Protein AF-A0A1B0D570-F1 (afdb_monomer)

Foldseek 3Di:
DPDPQPAADEDEDAPKDFQFQPPPDLDPVRLVVRIDPADLAADSRYGYGYCQLVVLDDPDPVCLLVSLVFQDAARRNHGRDPLQQSRGSNSSHLQRVLSSVLNVCVSVVHAADCDDSSHQCSSVNSCVRHVDPVCVVPVPGDRPPDPPDPPPPPVGDDPDDPPDDDDPDDDDDDD

Secondary structure (DSSP, 8-state):
----TT--EEEEETT-EE---TT----HHHHHHTEES--EEEETTEEEEESTTGGGS-SSGGGHHHHHT--PBP-TTTS---SSS--BHHHHHHHHHHHHHHHHHHHTTPPP-SSSTT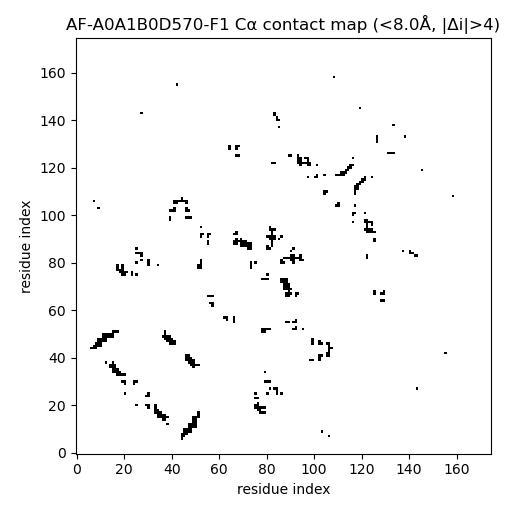STTGGGTHHHHH---HHHHHTTSPPP-----TTTTTTS-----TT------------

Sequence (175 aa):
MPDCQNRKFVAFIGCTRYHGSKDADYSYESIRAATVANAALASGGLALLGSGTLFSWPERLCDVRVYLEDETCVPLDELMDDSGYRRTFGGCFATSLGSLLHEMGHIFDLAHCDEGIMGSNCDRLDQMFTLKDFHTKYGSLPKRKVPTGREWGAKCTVVRRPGGNVVQRSIEHML

pLDDT: mean 78.84, std 22.68, range [22.3, 97.56]

InterPro domains:
  IPR021917 Uncharacterised protein family, zinc metallopeptidase-like [PF12044] (5-138)
  IPR053002 Zinc-dependent metalloproteinase M10B [PTHR21054] (5-137)

Structure (mmCIF, N/CA/C/O backbone):
data_AF-A0A1B0D570-F1
#
_entry.id   AF-A0A1B0D570-F1
#
loop_
_atom_site.group_PDB
_atom_site.id
_atom_site.type_symbol
_atom_site.label_atom_id
_atom_site.label_alt_id
_atom_site.label_comp_id
_atom_site.label_asym_id
_atom_site.label_entity_id
_atom_site.label_seq_id
_atom_site.pdbx_PDB_ins_code
_atom_site.Cartn_x
_atom_site.Cartn_y
_atom_site.Cartn_z
_atom_site.occupancy
_atom_site.B_iso_or_equiv
_atom_site.auth_seq_id
_atom_site.auth_comp_id
_atom_site.auth_asym_id
_atom_site.auth_atom_id
_atom_site.pdbx_PDB_model_num
ATOM 1 N N . MET A 1 1 ? 30.052 -17.883 -9.068 1.00 45.19 1 MET A N 1
ATOM 2 C CA . MET A 1 1 ? 28.739 -17.370 -8.618 1.00 45.19 1 MET A CA 1
ATOM 3 C C . MET A 1 1 ? 27.902 -17.140 -9.867 1.00 45.19 1 MET A C 1
ATOM 5 O O . MET A 1 1 ? 28.405 -16.440 -10.737 1.00 45.19 1 MET A O 1
ATOM 9 N N . PRO A 1 2 ? 26.717 -17.753 -10.028 1.00 47.19 2 PRO A N 1
ATOM 10 C CA . PRO A 1 2 ? 25.854 -17.451 -11.166 1.00 47.19 2 PRO A CA 1
ATOM 11 C C . PRO A 1 2 ? 25.466 -15.971 -11.125 1.00 47.19 2 PRO A C 1
ATOM 13 O O . PRO A 1 2 ? 25.222 -15.426 -10.045 1.00 47.19 2 PRO A O 1
ATOM 16 N N . ASP A 1 3 ? 25.451 -15.349 -12.299 1.00 52.78 3 ASP A N 1
ATOM 17 C CA . ASP A 1 3 ? 25.286 -13.916 -12.516 1.00 52.78 3 ASP A CA 1
ATOM 18 C C . ASP A 1 3 ? 24.094 -13.352 -11.717 1.00 52.78 3 ASP A C 1
ATOM 20 O O . ASP A 1 3 ? 22.929 -13.714 -11.901 1.00 52.78 3 ASP A O 1
ATOM 24 N N . CYS A 1 4 ? 24.391 -12.545 -10.703 1.00 56.59 4 CYS A N 1
ATOM 25 C CA . CYS A 1 4 ? 23.397 -11.863 -9.881 1.00 56.59 4 CYS A CA 1
ATOM 26 C C . CYS A 1 4 ? 22.894 -10.569 -10.533 1.00 56.59 4 CYS A C 1
ATOM 28 O O . CYS A 1 4 ? 21.943 -9.993 -10.015 1.00 56.59 4 CYS A O 1
ATOM 30 N N . GLN A 1 5 ? 23.461 -10.142 -11.670 1.00 65.81 5 GLN A N 1
ATOM 31 C CA . GLN A 1 5 ? 23.119 -8.862 -12.298 1.00 65.81 5 GLN A CA 1
ATOM 32 C C . GLN A 1 5 ? 21.706 -8.824 -12.892 1.00 65.81 5 GLN A C 1
ATOM 34 O O . GLN A 1 5 ? 21.143 -7.742 -13.027 1.00 65.81 5 GLN A O 1
ATOM 39 N N . ASN A 1 6 ? 21.102 -9.981 -13.188 1.00 78.81 6 ASN A N 1
ATOM 40 C CA . ASN A 1 6 ? 19.790 -10.051 -13.840 1.00 78.81 6 ASN A CA 1
ATOM 41 C C . ASN A 1 6 ? 18.647 -10.533 -12.931 1.00 78.81 6 ASN A C 1
ATOM 43 O O . ASN A 1 6 ? 17.582 -10.917 -13.413 1.00 78.81 6 ASN A O 1
ATOM 47 N N . ARG A 1 7 ? 18.861 -10.562 -11.610 1.00 89.44 7 ARG A N 1
ATOM 48 C CA . ARG A 1 7 ? 17.834 -10.967 -10.643 1.00 89.44 7 ARG A CA 1
ATOM 49 C C . ARG A 1 7 ? 17.244 -9.747 -9.954 1.00 89.44 7 ARG A C 1
ATOM 51 O O . ARG A 1 7 ? 17.965 -8.852 -9.525 1.00 89.44 7 ARG A O 1
ATOM 58 N N . LYS A 1 8 ? 15.920 -9.740 -9.856 1.00 93.25 8 LYS A N 1
ATOM 59 C CA . LYS A 1 8 ? 15.131 -8.717 -9.179 1.00 93.25 8 LYS A CA 1
ATOM 60 C C . LYS A 1 8 ? 14.420 -9.385 -8.008 1.00 93.25 8 LYS A C 1
ATOM 62 O O . LYS A 1 8 ? 13.940 -10.510 -8.149 1.00 93.25 8 LYS A O 1
ATOM 67 N N . PHE A 1 9 ? 14.396 -8.725 -6.861 1.00 95.50 9 PHE A N 1
ATOM 68 C CA . PHE A 1 9 ? 13.863 -9.274 -5.622 1.00 95.50 9 PHE A CA 1
ATOM 69 C C . PHE A 1 9 ? 12.784 -8.361 -5.064 1.00 95.50 9 PHE A C 1
ATOM 71 O O . PHE A 1 9 ? 12.931 -7.140 -5.043 1.00 95.50 9 PHE A O 1
ATOM 78 N N . VAL A 1 10 ? 11.726 -8.988 -4.568 1.00 96.81 10 VAL A N 1
ATOM 79 C CA . VAL A 1 10 ? 10.730 -8.364 -3.706 1.00 96.81 10 VAL A CA 1
ATOM 80 C C . VAL A 1 10 ? 10.926 -8.950 -2.318 1.00 96.81 10 VAL A C 1
ATOM 82 O O . VAL A 1 10 ? 11.001 -10.171 -2.172 1.00 96.81 10 VAL A O 1
ATOM 85 N N . ALA A 1 11 ? 11.032 -8.093 -1.310 1.00 96.62 11 ALA A N 1
ATOM 86 C CA . ALA A 1 11 ? 11.178 -8.509 0.075 1.00 96.62 11 ALA A CA 1
ATOM 87 C C . ALA A 1 11 ? 10.186 -7.771 0.975 1.00 96.62 11 ALA A C 1
ATOM 89 O O . ALA A 1 11 ? 9.943 -6.575 0.811 1.00 96.62 11 ALA A O 1
ATOM 90 N N . PHE A 1 12 ? 9.673 -8.494 1.967 1.00 96.19 12 PHE A N 1
ATOM 91 C CA . PHE A 1 12 ? 8.878 -7.940 3.054 1.00 96.19 12 PHE A CA 1
ATOM 92 C C . PHE A 1 12 ? 9.701 -7.979 4.337 1.00 96.19 12 PHE A C 1
ATOM 94 O O . PHE A 1 12 ? 10.325 -8.999 4.640 1.00 96.19 12 PHE A O 1
ATOM 101 N N . ILE A 1 13 ? 9.709 -6.883 5.094 1.00 95.06 13 ILE A N 1
ATOM 102 C CA . ILE A 1 13 ? 10.427 -6.803 6.366 1.00 95.06 13 ILE A CA 1
ATOM 103 C C . ILE A 1 13 ? 9.454 -6.778 7.545 1.00 95.06 13 ILE A C 1
ATOM 105 O O . ILE A 1 13 ? 8.587 -5.916 7.645 1.00 95.06 13 ILE A O 1
ATOM 109 N N . GLY A 1 14 ? 9.628 -7.729 8.463 1.00 95.31 14 GLY A N 1
ATOM 110 C CA . GLY A 1 14 ? 8.774 -7.907 9.643 1.00 95.31 14 GLY A CA 1
ATOM 111 C C . GLY A 1 14 ? 9.137 -7.030 10.844 1.00 95.31 14 GLY A C 1
ATOM 112 O O . GLY A 1 14 ? 8.794 -7.377 11.969 1.00 95.31 14 GLY A O 1
ATOM 113 N N . CYS A 1 15 ? 9.896 -5.946 10.653 1.00 95.31 15 CYS A N 1
ATOM 114 C CA . CYS A 1 15 ? 10.301 -5.060 11.750 1.00 95.31 15 CYS A CA 1
ATOM 115 C C . CYS A 1 15 ? 9.404 -3.826 11.907 1.00 95.31 15 CYS A C 1
ATOM 117 O O . CYS A 1 15 ? 9.657 -3.020 12.804 1.00 95.31 15 CYS A O 1
ATOM 119 N N . THR A 1 16 ? 8.368 -3.684 11.073 1.00 96.19 16 THR A N 1
ATOM 120 C CA . THR A 1 16 ? 7.397 -2.598 11.190 1.00 96.19 16 THR A CA 1
ATOM 121 C C . THR A 1 16 ? 6.671 -2.682 12.530 1.00 96.19 16 THR A C 1
ATOM 123 O O . THR A 1 16 ? 6.137 -3.728 12.891 1.00 96.19 16 THR A O 1
ATOM 126 N N . ARG A 1 17 ? 6.659 -1.576 13.276 1.00 96.50 17 ARG A N 1
ATOM 127 C CA . ARG A 1 17 ? 5.957 -1.455 14.557 1.00 96.50 17 ARG A CA 1
ATOM 128 C C . ARG A 1 17 ? 5.006 -0.277 14.501 1.00 96.50 17 ARG A C 1
ATOM 130 O O . ARG A 1 17 ? 5.425 0.829 14.173 1.00 96.50 17 ARG A O 1
ATOM 137 N N . TYR A 1 18 ? 3.756 -0.527 14.855 1.00 95.88 18 TYR A N 1
ATOM 138 C CA . TYR A 1 18 ? 2.742 0.497 15.040 1.00 95.88 18 TYR A CA 1
ATOM 139 C C . TYR A 1 18 ? 2.398 0.592 16.525 1.00 95.88 18 TYR A C 1
ATOM 141 O O . TYR A 1 18 ? 2.255 -0.430 17.193 1.00 95.88 18 TYR A O 1
ATOM 149 N N . HIS A 1 19 ? 2.331 1.811 17.051 1.00 94.75 19 HIS A N 1
ATOM 150 C CA . HIS A 1 19 ? 2.122 2.069 18.478 1.00 94.75 19 HIS A CA 1
ATOM 151 C C . HIS A 1 19 ? 0.688 2.489 18.834 1.00 94.75 19 HIS A C 1
ATOM 153 O O . HIS A 1 19 ? 0.424 2.763 20.005 1.00 94.75 19 HIS A O 1
ATOM 159 N N . GLY A 1 20 ? -0.215 2.525 17.850 1.00 91.75 20 GLY A N 1
ATOM 160 C CA . GLY A 1 20 ? -1.596 2.967 18.027 1.00 91.75 20 GLY A CA 1
ATOM 161 C C . GLY A 1 20 ? -1.751 4.492 18.015 1.00 91.75 20 GLY A C 1
ATOM 162 O O . GLY A 1 20 ? -0.888 5.232 18.495 1.00 91.75 20 GLY A O 1
ATOM 163 N N . SER A 1 21 ? -2.873 4.970 17.478 1.00 83.81 21 SER A N 1
ATOM 164 C CA . SER A 1 21 ? -3.314 6.365 17.567 1.00 83.81 21 SER A CA 1
ATOM 165 C C . SER A 1 21 ? -4.278 6.530 18.744 1.00 83.81 21 SER A C 1
ATOM 167 O O . SER A 1 21 ? -5.344 5.917 18.777 1.00 83.81 21 SER A O 1
ATOM 169 N N . LYS A 1 22 ? -3.907 7.355 19.731 1.00 71.88 22 LYS A N 1
ATOM 170 C CA . LYS A 1 22 ? -4.684 7.532 20.975 1.00 71.88 22 LYS A CA 1
ATOM 171 C C . LYS A 1 22 ? -5.913 8.428 20.819 1.00 71.88 22 LYS A C 1
ATOM 173 O O . LYS A 1 22 ? -6.880 8.250 21.550 1.00 71.88 22 LYS A O 1
ATOM 178 N N . ASP A 1 23 ? -5.890 9.347 19.857 1.00 75.50 23 ASP A N 1
ATOM 179 C CA . ASP A 1 23 ? -6.901 10.405 19.727 1.00 75.50 23 ASP A CA 1
ATOM 180 C C . ASP A 1 23 ? -7.897 10.141 18.587 1.00 75.50 23 ASP A C 1
ATOM 182 O O . ASP A 1 23 ? -8.594 11.049 18.138 1.00 75.50 23 ASP A O 1
ATOM 186 N N . ALA A 1 24 ? -7.934 8.905 18.071 1.00 74.88 24 ALA A N 1
ATOM 187 C CA . ALA A 1 24 ? -8.644 8.537 16.841 1.00 74.88 24 ALA A CA 1
ATOM 188 C C . ALA A 1 24 ? -8.266 9.405 15.618 1.00 74.88 24 ALA A C 1
ATOM 190 O O . ALA A 1 24 ? -8.965 9.390 14.601 1.00 74.88 24 ALA A O 1
ATOM 191 N N . ASP A 1 25 ? -7.148 10.133 15.696 1.00 85.50 25 ASP A N 1
ATOM 192 C CA . ASP A 1 25 ? -6.587 10.882 14.583 1.00 85.50 25 ASP A CA 1
ATOM 193 C C . ASP A 1 25 ? -5.966 9.893 13.591 1.00 85.50 25 ASP A C 1
ATOM 195 O O . ASP A 1 25 ? -4.950 9.252 13.883 1.00 85.50 25 ASP A O 1
ATOM 199 N N . TYR A 1 26 ? -6.611 9.767 12.432 1.00 86.94 26 TYR A N 1
ATOM 200 C CA . TYR A 1 26 ? -6.200 8.929 11.304 1.00 86.94 26 TYR A CA 1
ATOM 201 C C . TYR A 1 26 ? -5.560 9.744 10.176 1.00 86.94 26 TYR A C 1
ATOM 203 O O . TYR A 1 26 ? -5.475 9.285 9.036 1.00 86.94 26 TYR A O 1
ATOM 211 N N . SER A 1 27 ? -5.117 10.969 10.476 1.00 88.62 27 SER A N 1
ATOM 212 C CA . SER A 1 27 ? -4.283 11.732 9.558 1.00 88.62 27 SER A CA 1
ATOM 213 C C . SER A 1 27 ? -3.016 10.961 9.205 1.00 88.62 27 SER A C 1
ATOM 215 O O . SER A 1 27 ? -2.459 10.212 10.013 1.00 88.62 27 SER A O 1
ATOM 217 N N . TYR A 1 28 ? -2.532 11.170 7.984 1.00 86.50 28 TYR A N 1
ATOM 218 C CA . TYR A 1 28 ? -1.290 10.555 7.528 1.00 86.50 28 TYR A CA 1
ATOM 219 C C . TYR A 1 28 ? -0.123 10.873 8.474 1.00 86.50 28 TYR A C 1
ATOM 221 O O . TYR A 1 28 ? 0.698 10.009 8.774 1.00 86.50 28 TYR A O 1
ATOM 229 N N . GLU A 1 29 ? -0.061 12.108 8.966 1.00 88.88 29 GLU A N 1
ATOM 230 C CA . GLU A 1 29 ? 0.950 12.580 9.902 1.00 88.88 29 GLU A CA 1
ATOM 231 C C . GLU A 1 29 ? 0.888 11.825 11.236 1.00 88.88 29 GLU A C 1
ATOM 233 O O . GLU A 1 29 ? 1.933 11.386 11.721 1.00 88.88 29 GLU A O 1
ATOM 238 N N . SER A 1 30 ? -0.313 11.618 11.786 1.00 90.81 30 SER A N 1
ATOM 239 C CA . SER A 1 30 ? -0.531 10.845 13.014 1.00 90.81 30 SER A CA 1
ATOM 240 C C . SER A 1 30 ? -0.111 9.385 12.846 1.00 90.81 30 SER A C 1
ATOM 242 O O . SER A 1 30 ? 0.723 8.882 13.606 1.00 90.81 30 SER A O 1
ATOM 244 N N . ILE A 1 31 ? -0.597 8.715 11.793 1.00 92.69 31 ILE A N 1
ATOM 245 C CA . ILE A 1 31 ? -0.243 7.315 11.528 1.00 92.69 31 ILE A CA 1
ATOM 246 C C . ILE A 1 31 ? 1.266 7.170 11.323 1.00 92.69 31 ILE A C 1
ATOM 248 O O . ILE A 1 31 ? 1.886 6.271 11.895 1.00 92.69 31 ILE A O 1
ATOM 252 N N . ARG A 1 32 ? 1.886 8.080 10.564 1.00 91.25 32 ARG A N 1
ATOM 253 C CA . ARG A 1 32 ? 3.335 8.084 10.340 1.00 91.25 32 ARG A CA 1
ATOM 254 C C . ARG A 1 32 ? 4.113 8.292 11.638 1.00 91.25 32 ARG A C 1
ATOM 256 O O . ARG A 1 32 ? 5.121 7.622 11.829 1.00 91.25 32 ARG A O 1
ATO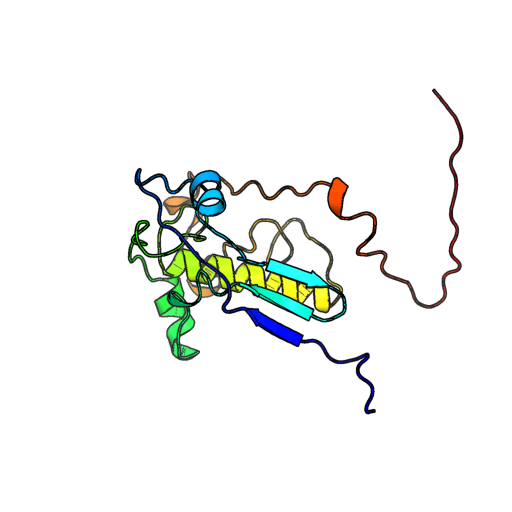M 263 N N . ALA A 1 33 ? 3.672 9.191 12.518 1.00 91.81 33 ALA A N 1
ATOM 264 C CA . ALA A 1 33 ? 4.327 9.440 13.803 1.00 91.81 33 ALA A CA 1
ATOM 265 C C . ALA A 1 33 ? 4.239 8.232 14.754 1.00 91.81 33 ALA A C 1
ATOM 267 O O . ALA A 1 33 ? 5.177 7.973 15.507 1.00 91.81 33 ALA A O 1
ATOM 268 N N . ALA A 1 34 ? 3.147 7.468 14.685 1.00 93.62 34 ALA A N 1
ATOM 269 C CA . ALA A 1 34 ? 2.945 6.247 15.465 1.00 93.62 34 ALA A CA 1
ATOM 270 C C . ALA A 1 34 ? 3.591 4.991 14.843 1.00 93.62 34 ALA A C 1
ATOM 272 O O . ALA A 1 34 ? 3.528 3.913 15.440 1.00 93.62 34 ALA A O 1
ATOM 273 N N . THR A 1 35 ? 4.218 5.106 13.666 1.00 95.19 35 THR A N 1
ATOM 274 C CA . THR A 1 35 ? 4.784 3.978 12.914 1.00 95.19 35 THR A CA 1
ATOM 275 C C . THR A 1 35 ? 6.306 4.050 12.836 1.00 95.19 35 THR A C 1
ATOM 277 O O . THR A 1 35 ? 6.887 5.050 12.421 1.00 95.19 35 THR A O 1
ATOM 280 N N . VAL A 1 36 ? 6.970 2.937 13.139 1.00 95.38 36 VAL A N 1
ATOM 281 C CA . VAL A 1 36 ? 8.423 2.773 13.032 1.00 95.38 36 VAL A CA 1
ATOM 282 C C . VAL A 1 36 ? 8.747 1.657 12.043 1.00 95.38 36 VAL A C 1
ATOM 284 O O . VAL A 1 36 ? 8.093 0.616 12.027 1.00 95.38 36 VAL A O 1
ATOM 287 N N . ALA A 1 37 ? 9.789 1.862 11.231 1.00 93.06 37 ALA A N 1
ATOM 288 C CA . ALA A 1 37 ? 10.329 0.864 10.303 1.00 93.06 37 ALA A CA 1
ATOM 289 C C . ALA A 1 37 ? 9.307 0.296 9.289 1.00 93.06 37 ALA A C 1
ATOM 291 O O . ALA A 1 37 ? 9.353 -0.884 8.936 1.00 93.06 37 ALA A O 1
ATOM 292 N N . ASN A 1 38 ? 8.391 1.137 8.795 1.00 93.81 38 ASN A N 1
ATOM 293 C CA . ASN A 1 38 ? 7.551 0.824 7.636 1.00 93.81 38 ASN A CA 1
ATOM 294 C C . ASN A 1 38 ? 8.224 1.346 6.358 1.00 93.81 38 ASN A C 1
ATOM 296 O O . ASN A 1 38 ? 8.169 2.541 6.066 1.00 93.81 38 ASN A O 1
ATOM 300 N N . ALA A 1 39 ? 8.928 0.467 5.646 1.00 92.38 39 ALA A N 1
ATOM 301 C CA . ALA A 1 39 ? 9.635 0.820 4.418 1.00 92.38 39 ALA A CA 1
ATOM 302 C C . ALA A 1 39 ? 8.726 0.682 3.185 1.00 92.38 39 ALA A C 1
ATOM 304 O O . ALA A 1 39 ? 7.900 -0.220 3.118 1.00 92.38 39 ALA A O 1
ATOM 305 N N . ALA A 1 40 ? 8.924 1.545 2.195 1.00 92.50 40 ALA A N 1
ATOM 306 C CA . ALA A 1 40 ? 8.446 1.376 0.826 1.00 92.50 40 ALA A CA 1
ATOM 307 C C . ALA A 1 40 ? 9.504 2.021 -0.071 1.00 92.50 40 ALA A C 1
ATOM 309 O O . ALA A 1 40 ? 9.582 3.246 -0.145 1.00 92.50 40 ALA A O 1
ATOM 310 N N . LEU A 1 41 ? 10.444 1.208 -0.559 1.00 93.56 41 LEU A N 1
ATOM 311 C CA . LEU A 1 41 ? 11.664 1.679 -1.217 1.00 93.56 41 LEU A CA 1
ATOM 312 C C . LEU A 1 41 ? 12.115 0.679 -2.286 1.00 93.56 41 LEU A C 1
ATOM 314 O O . LEU A 1 41 ? 12.091 -0.532 -2.048 1.00 93.56 41 LEU A O 1
ATOM 318 N N . ALA A 1 42 ? 12.664 1.180 -3.388 1.00 92.19 42 ALA A N 1
ATOM 319 C CA . ALA A 1 42 ? 13.332 0.382 -4.405 1.00 92.19 42 ALA A CA 1
ATOM 320 C C . ALA A 1 42 ? 14.712 0.930 -4.765 1.00 92.19 42 ALA A C 1
ATOM 322 O O . ALA A 1 42 ? 14.907 2.132 -4.938 1.00 92.19 42 ALA A O 1
ATOM 323 N N . SER A 1 43 ? 15.687 0.033 -4.924 1.00 88.94 43 SER A N 1
ATOM 324 C CA . SER A 1 43 ? 16.989 0.346 -5.525 1.00 88.94 43 SER A CA 1
ATOM 325 C C . SER A 1 43 ? 17.759 -0.929 -5.860 1.00 88.94 43 SER A C 1
ATOM 327 O O . SER A 1 43 ? 17.528 -1.976 -5.262 1.00 88.94 43 SER A O 1
ATOM 329 N N . GLY A 1 44 ? 18.699 -0.861 -6.808 1.00 87.56 44 GLY A N 1
ATOM 330 C CA . GLY A 1 44 ? 19.679 -1.931 -7.043 1.00 87.56 44 GLY A CA 1
ATOM 331 C C . GLY A 1 44 ? 19.088 -3.316 -7.346 1.00 87.56 44 GLY A C 1
ATOM 332 O O . GLY A 1 44 ? 19.759 -4.319 -7.124 1.00 87.56 44 GLY A O 1
ATOM 333 N N . GLY A 1 45 ? 17.840 -3.384 -7.825 1.00 90.75 45 GLY A N 1
ATOM 334 C CA . GLY A 1 45 ? 17.126 -4.640 -8.073 1.00 90.75 45 GLY A CA 1
ATOM 335 C C . GLY A 1 45 ? 16.337 -5.199 -6.883 1.00 90.75 45 GLY A C 1
ATOM 336 O O . GLY A 1 45 ? 15.798 -6.294 -7.005 1.00 90.75 45 GLY A O 1
ATOM 337 N N . LEU A 1 46 ? 16.241 -4.479 -5.764 1.00 93.88 46 LEU A N 1
ATOM 338 C CA . LEU A 1 46 ? 15.434 -4.837 -4.598 1.00 93.88 46 LEU A CA 1
ATOM 339 C C . LEU A 1 46 ? 14.284 -3.841 -4.419 1.00 93.88 46 LEU A C 1
ATOM 341 O O . LEU A 1 46 ? 14.538 -2.648 -4.285 1.00 93.88 46 LEU A O 1
ATOM 345 N N . ALA A 1 47 ? 13.051 -4.345 -4.375 1.00 96.12 47 ALA A N 1
ATOM 346 C CA . ALA A 1 47 ? 11.888 -3.640 -3.845 1.00 96.12 47 ALA A CA 1
ATOM 347 C C . ALA A 1 47 ? 11.612 -4.156 -2.426 1.00 96.12 47 ALA A C 1
ATOM 349 O O . ALA A 1 47 ? 11.497 -5.366 -2.210 1.00 96.12 47 ALA A O 1
ATOM 350 N N . LEU A 1 48 ? 11.546 -3.245 -1.458 1.00 95.44 48 LEU A N 1
ATOM 351 C CA . LEU A 1 48 ? 11.405 -3.550 -0.039 1.00 95.44 48 LEU A CA 1
ATOM 352 C C . LEU A 1 48 ? 10.147 -2.887 0.522 1.00 95.44 48 LEU A C 1
ATOM 354 O O . LEU A 1 48 ? 10.014 -1.663 0.464 1.00 95.44 48 LEU A O 1
ATOM 358 N N . LEU A 1 49 ? 9.272 -3.698 1.120 1.00 96.31 49 LEU A N 1
ATOM 359 C CA . LEU A 1 49 ? 8.043 -3.241 1.764 1.00 96.31 49 LEU A CA 1
ATOM 360 C C . LEU A 1 49 ? 8.003 -3.633 3.249 1.00 96.31 49 LEU A C 1
ATOM 362 O O . LEU A 1 49 ? 8.432 -4.722 3.637 1.00 96.31 49 LEU A O 1
ATOM 366 N N . GLY A 1 50 ? 7.485 -2.744 4.091 1.00 95.94 50 GLY A N 1
ATOM 367 C CA . GLY A 1 50 ? 7.164 -3.013 5.488 1.00 95.94 50 GLY A CA 1
ATOM 368 C C . GLY A 1 50 ? 5.948 -3.923 5.636 1.00 95.94 50 GLY A C 1
ATOM 369 O O . GLY A 1 50 ? 5.108 -4.032 4.744 1.00 95.94 50 GLY A O 1
ATOM 370 N N . SER A 1 51 ? 5.844 -4.582 6.787 1.00 95.50 51 SER A N 1
ATOM 371 C CA . SER A 1 51 ? 4.758 -5.519 7.084 1.00 95.50 51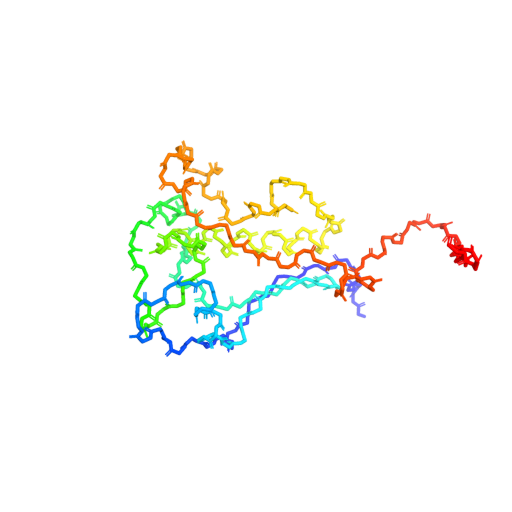 SER A CA 1
ATOM 372 C C . SER A 1 51 ? 3.495 -4.858 7.645 1.00 95.50 51 SER A C 1
ATOM 374 O O . SER A 1 51 ? 2.543 -5.562 7.972 1.00 95.50 51 SER A O 1
ATOM 376 N N . GLY A 1 52 ? 3.480 -3.528 7.798 1.00 95.00 52 GLY A N 1
ATOM 377 C CA . GLY A 1 52 ? 2.489 -2.819 8.614 1.00 95.00 52 GLY A CA 1
ATOM 378 C C . GLY A 1 52 ? 1.031 -2.993 8.179 1.00 95.00 52 GLY A C 1
ATOM 379 O O . GLY A 1 52 ? 0.153 -2.941 9.030 1.00 95.00 52 GLY A O 1
ATOM 380 N N . THR A 1 53 ? 0.768 -3.249 6.895 1.00 96.31 53 THR A N 1
ATOM 381 C CA . THR A 1 53 ? -0.585 -3.497 6.363 1.00 96.31 53 THR A CA 1
ATOM 382 C C . THR A 1 53 ? -0.798 -4.921 5.850 1.00 96.31 53 THR A C 1
ATOM 384 O O . THR A 1 53 ? -1.843 -5.197 5.262 1.00 96.31 53 THR A O 1
ATOM 387 N N . LEU A 1 54 ? 0.138 -5.857 6.067 1.00 96.44 54 LEU A N 1
ATOM 388 C CA . LEU A 1 54 ? -0.005 -7.234 5.563 1.00 96.44 54 LEU A CA 1
ATOM 389 C C . LEU A 1 54 ? -1.215 -7.972 6.152 1.00 96.44 54 LEU A C 1
ATOM 391 O O . LEU A 1 54 ? -1.710 -8.901 5.528 1.00 96.44 54 LEU A O 1
ATOM 395 N N . PHE A 1 55 ? -1.740 -7.526 7.298 1.00 96.62 55 PHE A N 1
ATOM 396 C CA . PHE A 1 55 ? -2.993 -8.040 7.866 1.00 96.62 55 PHE A CA 1
ATOM 397 C C . PHE A 1 55 ? -4.194 -7.891 6.914 1.00 96.62 55 PHE A C 1
ATOM 399 O O . PHE A 1 55 ? -5.169 -8.623 7.040 1.00 96.62 55 PHE A O 1
ATOM 406 N N . SER A 1 56 ? -4.133 -6.938 5.978 1.00 97.44 56 SER A N 1
ATOM 407 C CA . SER A 1 56 ? -5.186 -6.679 4.990 1.00 97.44 56 SER A CA 1
ATOM 408 C C . SER A 1 56 ? -5.012 -7.476 3.695 1.00 97.44 56 SER A C 1
ATOM 410 O O . SER A 1 56 ? -5.807 -7.321 2.776 1.00 97.44 56 SER A O 1
ATOM 412 N N . TRP A 1 57 ? -3.968 -8.302 3.578 1.00 97.56 57 TRP A N 1
ATOM 413 C CA . TRP A 1 57 ? -3.684 -9.033 2.345 1.00 97.56 57 TRP A CA 1
ATOM 414 C C . TRP A 1 57 ? -4.438 -10.367 2.304 1.00 97.56 57 TRP A C 1
ATOM 416 O O . TRP A 1 57 ? -4.523 -11.057 3.321 1.00 97.56 57 TRP A O 1
ATOM 426 N N . PRO A 1 58 ? -4.950 -10.773 1.130 1.00 97.00 58 PRO A N 1
ATOM 427 C CA . PRO A 1 58 ? -5.589 -12.068 0.973 1.00 97.00 58 PRO A CA 1
ATOM 428 C C . PRO A 1 58 ? -4.554 -13.196 1.042 1.00 97.00 58 PRO A C 1
ATOM 430 O O . PRO A 1 58 ? -3.476 -13.109 0.454 1.00 97.00 58 PRO A O 1
ATOM 433 N N . GLU A 1 59 ? -4.918 -14.311 1.675 1.00 96.31 59 GLU A N 1
ATOM 434 C CA . GLU A 1 59 ? -4.092 -15.528 1.670 1.00 96.31 59 GLU A CA 1
ATOM 435 C C . GLU A 1 59 ? -4.112 -16.241 0.308 1.00 96.31 59 GLU A C 1
ATOM 437 O O . GLU A 1 59 ? -3.221 -17.031 -0.013 1.00 96.31 59 GLU A O 1
ATOM 442 N N . ARG A 1 60 ? -5.143 -15.981 -0.510 1.00 96.44 60 ARG A N 1
ATOM 443 C CA . ARG A 1 60 ? -5.374 -16.654 -1.792 1.00 96.44 60 ARG A CA 1
ATOM 444 C C . ARG A 1 60 ? -5.658 -15.650 -2.897 1.00 96.44 60 ARG A C 1
ATOM 446 O O . ARG A 1 60 ? -6.423 -14.706 -2.735 1.00 96.44 60 ARG A O 1
ATOM 453 N N . LEU A 1 61 ? -5.124 -15.927 -4.084 1.00 92.94 61 LEU A N 1
ATOM 454 C CA . LEU A 1 61 ? -5.299 -15.065 -5.255 1.00 92.94 61 LEU A CA 1
ATOM 455 C C . LEU A 1 61 ? -6.774 -14.882 -5.662 1.00 92.94 61 LEU A C 1
ATOM 457 O O . LEU A 1 61 ? -7.153 -13.813 -6.129 1.00 92.94 61 LEU A O 1
ATOM 461 N N . CYS A 1 62 ? -7.615 -15.905 -5.475 1.00 94.88 62 CYS A N 1
ATOM 462 C CA . CYS A 1 62 ? -9.044 -15.823 -5.791 1.00 94.88 62 CYS A CA 1
ATOM 463 C C . CYS A 1 62 ? -9.807 -14.810 -4.925 1.00 94.88 62 CYS A C 1
ATOM 465 O O . CYS A 1 62 ? -10.881 -14.369 -5.328 1.00 94.88 62 CYS A O 1
ATOM 467 N N . ASP A 1 63 ? -9.235 -14.402 -3.790 1.00 95.50 63 ASP A N 1
ATOM 468 C CA . ASP A 1 63 ? -9.897 -13.541 -2.813 1.00 95.50 63 ASP A CA 1
ATOM 469 C C . ASP A 1 63 ? -9.510 -12.063 -2.988 1.00 95.50 63 ASP A C 1
ATOM 471 O O . ASP A 1 63 ? -10.095 -11.196 -2.342 1.00 95.50 63 ASP A O 1
ATOM 475 N N . VAL A 1 64 ? -8.590 -11.744 -3.915 1.00 93.50 64 VAL A N 1
ATOM 476 C CA . VAL A 1 64 ? -8.103 -10.374 -4.178 1.00 93.50 64 VAL A CA 1
ATOM 477 C C . VAL A 1 64 ? -9.243 -9.379 -4.339 1.00 93.50 64 VAL A C 1
ATOM 479 O O . VAL A 1 64 ? -9.222 -8.318 -3.723 1.00 93.50 64 VAL A O 1
ATOM 482 N N . ARG A 1 65 ? -10.262 -9.719 -5.136 1.00 92.19 65 ARG A N 1
ATOM 483 C CA . ARG A 1 65 ? -11.397 -8.819 -5.346 1.00 92.19 65 ARG A CA 1
ATOM 484 C C . ARG A 1 65 ? -12.174 -8.571 -4.054 1.00 92.19 65 ARG A C 1
ATOM 486 O O . ARG A 1 65 ? -12.492 -7.427 -3.766 1.00 92.19 65 ARG A O 1
ATOM 493 N N . VAL A 1 66 ? -12.473 -9.622 -3.292 1.00 93.44 66 VAL A N 1
ATOM 494 C CA . VAL A 1 66 ? -13.246 -9.507 -2.045 1.00 93.44 66 VAL A CA 1
ATOM 495 C C . VAL A 1 66 ? -12.489 -8.658 -1.026 1.00 93.44 66 VAL A C 1
ATOM 497 O O . VAL A 1 66 ? -13.084 -7.776 -0.422 1.00 93.44 66 VAL A O 1
ATOM 500 N N . TYR A 1 67 ? -11.175 -8.853 -0.907 1.00 96.06 67 TYR A N 1
ATOM 501 C CA . TYR A 1 67 ? -10.334 -8.078 0.003 1.00 96.06 67 TYR A CA 1
ATOM 502 C C . TYR A 1 67 ? -10.195 -6.614 -0.424 1.00 96.06 67 TYR A C 1
ATOM 504 O O . TYR A 1 67 ? -10.239 -5.735 0.425 1.00 96.06 67 TYR A O 1
ATOM 512 N N . LEU A 1 68 ? -10.092 -6.313 -1.726 1.00 94.06 68 LEU A N 1
ATOM 513 C CA . LEU A 1 68 ? -10.117 -4.922 -2.210 1.00 94.06 68 LEU A CA 1
ATOM 514 C C . LEU A 1 68 ? -11.457 -4.228 -1.929 1.00 94.06 68 LEU A C 1
ATOM 516 O O . LEU A 1 68 ? -11.507 -3.007 -1.811 1.00 94.06 68 LEU A O 1
ATOM 520 N N . GLU A 1 69 ? -12.541 -4.996 -1.830 1.00 92.31 69 GLU A N 1
ATOM 521 C CA . GLU A 1 69 ? -13.880 -4.498 -1.521 1.00 92.31 69 GLU A CA 1
ATOM 522 C C . GLU A 1 69 ? -14.206 -4.506 -0.016 1.00 92.31 69 GLU A C 1
ATOM 524 O O . GLU A 1 69 ? -15.323 -4.139 0.348 1.00 92.31 69 GLU A O 1
ATOM 529 N N . ASP A 1 70 ? -13.264 -4.889 0.852 1.00 94.69 70 ASP A N 1
ATOM 530 C CA . ASP A 1 70 ? -13.485 -4.974 2.295 1.00 94.69 70 ASP A CA 1
ATOM 531 C C . ASP A 1 70 ? -13.579 -3.577 2.933 1.00 94.69 70 ASP A C 1
ATOM 533 O O . ASP A 1 70 ? -12.593 -2.843 3.056 1.00 94.69 70 ASP A O 1
ATOM 537 N N . GLU A 1 71 ? -14.793 -3.213 3.352 1.00 94.44 71 GLU A N 1
ATOM 538 C CA . GLU A 1 71 ? -15.103 -1.937 4.002 1.00 94.44 71 GLU A CA 1
ATOM 539 C C . GLU A 1 71 ? -14.959 -1.977 5.533 1.00 94.44 71 GLU A C 1
ATOM 541 O O . GLU A 1 71 ? -15.348 -1.024 6.209 1.00 94.44 71 GLU A O 1
ATOM 546 N N . THR A 1 72 ? -14.394 -3.049 6.097 1.00 96.69 72 THR A N 1
ATOM 547 C CA . THR A 1 72 ? -14.124 -3.152 7.536 1.00 96.69 72 THR A CA 1
ATOM 548 C C . THR A 1 72 ? -13.205 -2.020 7.984 1.00 96.69 72 THR A C 1
ATOM 550 O O . THR A 1 72 ? -12.115 -1.827 7.436 1.00 96.69 72 THR A O 1
ATOM 553 N N . CYS A 1 73 ? -13.653 -1.261 8.986 1.00 95.69 73 CYS A N 1
ATOM 554 C CA . CYS A 1 73 ? -12.901 -0.140 9.533 1.00 95.69 73 CYS A CA 1
ATOM 555 C C . CYS A 1 73 ? -11.623 -0.609 10.233 1.00 95.69 73 CYS A C 1
ATOM 557 O O . CYS A 1 73 ? -11.662 -1.533 11.043 1.00 95.69 73 CYS A O 1
ATOM 559 N N . VAL A 1 74 ? -10.512 0.093 9.997 1.00 95.81 74 VAL A N 1
ATOM 560 C CA . VAL A 1 74 ? -9.254 -0.178 10.706 1.00 95.81 74 VAL A CA 1
ATOM 561 C C . VAL A 1 74 ? -9.355 0.282 12.176 1.00 95.81 74 VAL A C 1
ATOM 563 O O . VAL A 1 74 ? -9.658 1.463 12.418 1.00 95.81 74 VAL A O 1
ATOM 566 N N . PRO A 1 75 ? -9.119 -0.612 13.163 1.00 94.00 75 PRO A N 1
ATOM 567 C CA . PRO A 1 75 ? -8.989 -0.251 14.574 1.00 94.00 75 PRO A CA 1
ATOM 568 C C . PRO A 1 75 ? -7.622 0.409 14.812 1.00 94.00 75 PRO A C 1
ATOM 570 O O . PRO A 1 75 ? -6.588 -0.251 14.847 1.00 94.00 75 PRO A O 1
ATOM 573 N N . LEU A 1 76 ? -7.613 1.742 14.904 1.00 93.06 76 LEU A N 1
ATOM 574 C CA . LEU A 1 76 ? -6.397 2.573 14.913 1.00 93.06 76 LEU A CA 1
ATOM 575 C C . LEU A 1 76 ? -5.582 2.473 16.207 1.00 93.06 76 LEU A C 1
ATOM 577 O O . LEU A 1 76 ? -4.471 2.980 16.283 1.00 93.06 76 LEU A O 1
ATOM 581 N N . ASP A 1 77 ? -6.134 1.877 17.250 1.00 92.38 77 ASP A N 1
ATOM 582 C CA . ASP A 1 77 ? -5.441 1.569 18.495 1.00 92.38 77 ASP A CA 1
ATOM 583 C C . ASP A 1 77 ? -4.511 0.355 18.357 1.00 92.38 77 ASP A C 1
ATOM 585 O O . ASP A 1 77 ? -3.508 0.273 19.065 1.00 92.38 77 ASP A O 1
ATOM 589 N N . GLU A 1 78 ? -4.792 -0.536 17.404 1.00 92.81 78 GLU A N 1
ATOM 590 C CA . GLU A 1 78 ? -4.074 -1.803 17.231 1.00 92.81 78 GLU A CA 1
ATOM 591 C C . GLU A 1 78 ? -3.364 -1.919 15.877 1.00 92.81 78 GLU A C 1
ATOM 593 O O . GLU A 1 78 ? -2.242 -2.425 15.799 1.00 92.81 78 GLU A O 1
ATOM 598 N N . LEU A 1 79 ? -3.998 -1.447 14.801 1.00 95.75 79 LEU A N 1
ATOM 599 C CA . LEU A 1 79 ? -3.568 -1.675 13.423 1.00 95.75 79 LEU A CA 1
ATOM 600 C C . LEU A 1 79 ? -3.243 -0.371 12.696 1.00 95.75 79 LEU A C 1
ATOM 602 O O . LEU A 1 79 ? -3.947 0.633 12.801 1.00 95.75 79 LEU A O 1
ATOM 606 N N . MET A 1 80 ? -2.166 -0.414 11.913 1.00 95.12 80 MET A N 1
ATOM 607 C CA . MET A 1 80 ? -1.715 0.713 11.104 1.00 95.12 80 MET A CA 1
ATOM 608 C C . MET A 1 80 ? -2.661 0.936 9.919 1.00 95.12 80 MET A C 1
ATOM 610 O O . MET A 1 80 ? -2.890 0.021 9.129 1.00 95.12 80 MET A O 1
ATOM 614 N N . ASP A 1 81 ? -3.142 2.167 9.750 1.00 94.81 81 ASP A N 1
ATOM 615 C CA . ASP A 1 81 ? -3.968 2.562 8.606 1.00 94.81 81 ASP A CA 1
ATOM 616 C C . ASP A 1 81 ? -3.148 3.313 7.543 1.00 94.81 81 ASP A C 1
ATOM 618 O O . ASP A 1 81 ? -2.929 4.516 7.649 1.00 94.81 81 ASP A O 1
ATOM 622 N N . ASP A 1 82 ? -2.719 2.617 6.486 1.00 92.00 82 ASP A N 1
ATOM 623 C CA . ASP A 1 82 ? -2.126 3.247 5.289 1.00 92.00 82 ASP A CA 1
ATOM 624 C C . ASP A 1 82 ? -3.123 3.286 4.121 1.00 92.00 82 ASP A C 1
ATOM 626 O O . ASP A 1 82 ? -2.754 3.312 2.952 1.00 92.00 82 ASP A O 1
ATOM 630 N N . SER A 1 83 ? -4.426 3.281 4.400 1.00 92.12 83 SER A N 1
ATOM 631 C CA . SER A 1 83 ? -5.457 3.219 3.361 1.00 92.12 83 SER A CA 1
ATOM 632 C C . SER A 1 83 ? -5.613 4.497 2.532 1.00 92.12 83 SER A C 1
ATOM 634 O O . SER A 1 83 ? -6.467 4.540 1.653 1.00 92.12 83 SER A O 1
ATOM 636 N N . GLY A 1 84 ? -4.847 5.560 2.786 1.00 88.56 84 GLY A N 1
ATOM 637 C CA . GLY A 1 84 ? -5.039 6.841 2.099 1.00 88.56 84 GLY A CA 1
ATOM 638 C C . GLY A 1 84 ? -6.371 7.498 2.474 1.00 88.56 84 GLY A C 1
ATOM 639 O O . GLY A 1 84 ? -7.149 7.871 1.599 1.00 88.56 84 GLY A O 1
ATOM 640 N N . TYR A 1 85 ? -6.638 7.616 3.780 1.00 89.62 85 TYR A N 1
ATOM 641 C CA . TYR A 1 85 ? -7.850 8.211 4.367 1.00 89.62 85 TYR A CA 1
ATOM 642 C C . TYR A 1 85 ? -9.161 7.437 4.138 1.00 89.62 85 TYR A C 1
ATOM 644 O O . TYR A 1 85 ? -10.223 7.917 4.534 1.00 89.62 85 TYR A O 1
ATOM 652 N N . ARG A 1 86 ? -9.124 6.240 3.535 1.00 91.31 86 ARG A N 1
ATOM 653 C CA . ARG A 1 86 ? -10.318 5.385 3.375 1.00 91.31 86 ARG A CA 1
ATOM 654 C C . ARG A 1 86 ? -10.736 4.720 4.692 1.00 91.31 86 ARG A C 1
ATOM 656 O O . ARG A 1 86 ? -11.914 4.426 4.862 1.00 91.31 86 ARG A O 1
ATOM 663 N N . ARG A 1 87 ? -9.782 4.515 5.605 1.00 93.38 87 ARG A N 1
ATOM 664 C CA . ARG A 1 87 ? -9.889 3.829 6.900 1.00 93.38 87 ARG A CA 1
ATOM 665 C C . ARG A 1 87 ? -10.461 2.415 6.806 1.00 93.38 87 ARG A C 1
ATOM 667 O O . ARG A 1 87 ? -11.160 1.961 7.706 1.00 93.38 87 ARG A O 1
ATOM 674 N N . THR A 1 88 ? -10.164 1.712 5.719 1.00 95.31 88 THR A N 1
ATOM 675 C CA . THR A 1 88 ? -10.687 0.369 5.448 1.00 95.31 88 THR A CA 1
ATOM 676 C C . THR A 1 88 ? -9.574 -0.639 5.212 1.00 95.31 88 THR A C 1
ATOM 678 O O . THR A 1 88 ? -8.483 -0.284 4.756 1.00 95.31 88 THR A O 1
ATOM 681 N N . PHE A 1 89 ? -9.870 -1.911 5.479 1.00 97.19 89 PHE A N 1
ATOM 682 C CA . PHE A 1 89 ? -8.977 -3.030 5.174 1.00 97.19 89 PHE A CA 1
ATOM 683 C C . PHE A 1 89 ? -8.674 -3.087 3.674 1.00 97.19 89 PHE A C 1
ATOM 685 O O . PHE A 1 89 ? -7.504 -3.097 3.290 1.00 97.19 89 PHE A O 1
ATOM 692 N N . GLY A 1 90 ? -9.697 -2.989 2.820 1.00 95.69 90 GLY A N 1
ATOM 693 C CA . GLY A 1 90 ? -9.507 -2.955 1.371 1.00 95.69 90 GLY A CA 1
ATOM 694 C C . GLY A 1 90 ? -8.694 -1.754 0.899 1.00 95.69 90 GLY A C 1
ATOM 695 O O . GLY A 1 90 ? -7.857 -1.885 0.007 1.00 95.69 90 GLY A O 1
ATOM 696 N N . GLY A 1 91 ? -8.841 -0.602 1.558 1.00 94.44 91 GLY A N 1
ATOM 697 C CA . GLY A 1 91 ? -7.999 0.558 1.292 1.00 94.44 91 GLY A CA 1
ATOM 698 C C . GLY A 1 91 ? -6.533 0.329 1.680 1.00 94.44 91 GLY A C 1
ATOM 699 O O . GLY A 1 91 ? -5.645 0.681 0.909 1.00 94.44 91 GLY A O 1
ATOM 700 N N . CYS A 1 92 ? -6.257 -0.293 2.832 1.00 96.38 92 CYS A N 1
ATOM 701 C CA . CYS A 1 92 ? -4.892 -0.668 3.230 1.00 96.38 92 CYS A CA 1
ATOM 702 C C . CYS A 1 92 ? -4.266 -1.657 2.242 1.00 96.38 92 CYS A C 1
ATOM 704 O O . CYS A 1 92 ? -3.098 -1.507 1.862 1.00 96.38 92 CYS A O 1
ATOM 706 N N . PHE A 1 93 ? -5.046 -2.638 1.784 1.00 96.94 93 PHE A N 1
ATOM 707 C CA . PHE A 1 93 ? -4.598 -3.606 0.794 1.00 96.94 93 PHE A CA 1
ATOM 708 C C . PHE A 1 93 ? -4.276 -2.925 -0.539 1.00 96.94 93 PHE A C 1
ATOM 710 O O . PHE A 1 93 ? -3.170 -3.082 -1.056 1.00 96.94 93 PHE A O 1
ATOM 717 N N . ALA A 1 94 ? -5.193 -2.098 -1.049 1.00 95.06 94 ALA A N 1
ATOM 718 C CA . ALA A 1 94 ? -5.013 -1.351 -2.289 1.00 95.06 94 ALA A CA 1
ATOM 719 C C . ALA A 1 94 ? -3.776 -0.443 -2.242 1.00 95.06 94 ALA A C 1
ATOM 721 O O . ALA A 1 94 ? -2.958 -0.492 -3.162 1.00 95.06 94 ALA A O 1
ATOM 722 N N . THR A 1 95 ? -3.591 0.328 -1.159 1.00 94.69 95 THR A N 1
ATOM 723 C CA . THR A 1 95 ? -2.424 1.210 -1.024 1.00 94.69 95 THR A CA 1
ATOM 724 C C . THR A 1 95 ? -1.115 0.434 -0.995 1.00 94.69 95 THR A C 1
ATOM 726 O O . THR A 1 95 ? -0.157 0.798 -1.679 1.00 94.69 95 THR A O 1
ATOM 729 N N . SER A 1 96 ? -1.046 -0.631 -0.197 1.00 95.44 96 SER A N 1
ATOM 730 C CA . SER A 1 96 ? 0.210 -1.356 0.008 1.00 95.44 96 SER A CA 1
ATOM 731 C C . SER A 1 96 ? 0.590 -2.244 -1.173 1.00 95.44 96 SER A C 1
ATOM 733 O O . SER A 1 96 ? 1.767 -2.303 -1.528 1.00 95.44 96 SER A O 1
ATOM 735 N N . LEU A 1 97 ? -0.384 -2.858 -1.849 1.00 95.62 97 LEU A N 1
ATOM 736 C CA . LEU A 1 97 ? -0.147 -3.546 -3.117 1.00 95.62 97 LEU A CA 1
ATOM 737 C C . LEU A 1 97 ? 0.246 -2.550 -4.218 1.00 95.62 97 LEU A C 1
ATOM 739 O O . LEU A 1 97 ? 1.184 -2.801 -4.973 1.00 95.62 97 LEU A O 1
ATOM 743 N N . GLY A 1 98 ? -0.416 -1.393 -4.267 1.00 94.75 98 GLY A N 1
ATOM 744 C CA . GLY A 1 98 ? -0.069 -0.288 -5.154 1.00 94.75 98 GLY A CA 1
ATOM 745 C C . GLY A 1 98 ? 1.370 0.197 -4.985 1.00 94.75 98 GLY A C 1
ATOM 746 O O . GLY A 1 98 ? 2.124 0.288 -5.955 1.00 94.75 98 GLY A O 1
ATOM 747 N N . SER A 1 99 ? 1.772 0.424 -3.734 1.00 94.38 99 SER A N 1
ATOM 748 C CA . SER A 1 99 ? 3.136 0.812 -3.361 1.00 94.38 99 SER A CA 1
ATOM 749 C C . SER A 1 99 ? 4.144 -0.267 -3.749 1.00 94.38 99 SER A C 1
ATOM 751 O O . SER A 1 99 ? 5.166 0.040 -4.352 1.00 94.38 99 SER A O 1
ATOM 753 N N . LEU A 1 100 ? 3.845 -1.546 -3.491 1.00 95.69 100 LEU A N 1
ATOM 754 C CA . LEU A 1 100 ? 4.715 -2.639 -3.921 1.00 95.69 100 LEU A CA 1
ATOM 755 C C . LEU A 1 100 ? 4.935 -2.623 -5.438 1.00 95.69 100 LEU A C 1
ATOM 757 O O . LEU A 1 100 ? 6.070 -2.740 -5.892 1.00 95.69 100 LEU A O 1
ATOM 761 N N . LEU A 1 101 ? 3.867 -2.485 -6.225 1.00 95.62 101 LEU A N 1
ATOM 762 C CA . LEU A 1 101 ? 3.973 -2.472 -7.682 1.00 95.62 101 LEU A CA 1
ATOM 763 C C . LEU A 1 101 ? 4.710 -1.228 -8.203 1.00 95.62 101 LEU A C 1
ATOM 765 O O . LEU A 1 101 ? 5.424 -1.332 -9.199 1.00 95.62 101 LEU A O 1
ATOM 769 N N . HIS A 1 102 ? 4.589 -0.085 -7.523 1.00 95.25 102 HIS A N 1
ATOM 770 C CA . HIS A 1 102 ? 5.369 1.122 -7.809 1.00 95.25 102 HIS A CA 1
ATOM 771 C C . HIS A 1 102 ? 6.873 0.870 -7.627 1.00 95.25 102 HIS A C 1
ATOM 773 O O . HIS A 1 102 ? 7.670 1.088 -8.543 1.00 95.25 102 HIS A O 1
ATOM 779 N N . GLU A 1 103 ? 7.259 0.314 -6.477 1.00 95.62 103 GLU A N 1
ATOM 780 C CA . GLU A 1 103 ? 8.648 -0.048 -6.185 1.00 95.62 103 GLU A CA 1
ATOM 781 C C . GLU A 1 103 ? 9.160 -1.156 -7.124 1.00 95.62 103 GLU A C 1
ATOM 783 O O . GLU A 1 103 ? 10.308 -1.135 -7.577 1.00 95.62 103 GLU A O 1
ATOM 788 N N . MET A 1 104 ? 8.296 -2.107 -7.497 1.00 95.69 104 MET A N 1
ATOM 789 C CA . MET A 1 104 ? 8.608 -3.088 -8.535 1.00 95.69 104 MET A CA 1
ATOM 790 C C . MET A 1 104 ? 8.873 -2.408 -9.885 1.00 95.69 104 MET A C 1
ATOM 792 O O . MET A 1 104 ? 9.820 -2.767 -10.581 1.00 95.69 104 MET A O 1
ATOM 796 N N . GLY A 1 105 ? 8.090 -1.399 -10.260 1.00 94.75 105 GLY A N 1
ATOM 797 C CA . GLY A 1 105 ? 8.336 -0.631 -11.475 1.00 94.75 105 GLY A CA 1
ATOM 798 C C . GLY A 1 105 ? 9.728 0.002 -11.489 1.00 94.75 105 GLY A C 1
ATOM 799 O O . GLY A 1 105 ? 10.438 -0.112 -12.487 1.00 94.75 105 GLY A O 1
ATOM 800 N N . HIS A 1 106 ? 10.178 0.562 -10.365 1.00 92.62 106 HIS A N 1
ATOM 801 C CA . HIS A 1 106 ? 11.534 1.101 -10.239 1.00 92.62 106 HIS A CA 1
ATOM 802 C C . HIS A 1 106 ? 12.630 0.052 -10.438 1.00 92.62 106 HIS A C 1
ATOM 804 O O . HIS A 1 106 ? 13.614 0.322 -11.129 1.00 92.62 106 HIS A O 1
ATOM 810 N N . ILE A 1 107 ? 12.479 -1.164 -9.900 1.00 94.25 107 ILE A N 1
ATOM 811 C CA . ILE A 1 107 ? 13.470 -2.225 -10.151 1.00 94.25 107 ILE A CA 1
ATOM 812 C C . ILE A 1 107 ? 13.418 -2.759 -11.591 1.00 94.25 107 ILE A C 1
ATOM 814 O O . ILE A 1 107 ? 14.384 -3.393 -12.015 1.00 94.25 107 ILE A O 1
ATOM 818 N N . PHE A 1 108 ? 12.351 -2.478 -12.344 1.00 93.19 108 PHE A N 1
ATOM 819 C CA . PHE A 1 108 ? 12.233 -2.700 -13.792 1.00 93.19 108 PHE A CA 1
ATOM 820 C C . PHE A 1 108 ? 12.538 -1.442 -14.628 1.00 93.19 108 PHE A C 1
ATOM 822 O O . PHE A 1 108 ? 12.155 -1.368 -15.794 1.00 93.19 108 PHE A O 1
ATOM 829 N N . ASP A 1 109 ? 13.251 -0.470 -14.048 1.00 91.38 109 ASP A N 1
ATOM 830 C CA . ASP A 1 109 ? 13.731 0.746 -14.715 1.00 91.38 109 ASP A CA 1
ATOM 831 C C . ASP A 1 109 ? 12.611 1.673 -15.230 1.00 91.38 109 ASP A C 1
ATOM 833 O O . ASP A 1 109 ? 12.827 2.504 -16.117 1.00 91.38 109 ASP A O 1
ATOM 837 N N . LEU A 1 110 ? 11.411 1.577 -14.645 1.00 91.12 110 LEU A N 1
ATOM 838 C CA . LEU A 1 110 ? 10.323 2.513 -14.903 1.00 91.12 110 LEU A CA 1
ATOM 839 C C . LEU A 1 110 ? 10.507 3.789 -14.073 1.00 91.12 110 LEU A C 1
ATOM 841 O O . LEU A 1 110 ? 10.697 3.757 -12.852 1.00 91.12 110 LEU A O 1
ATOM 845 N N . ALA A 1 111 ? 10.424 4.929 -14.756 1.00 90.50 111 ALA A N 1
ATOM 846 C CA . ALA A 1 111 ? 10.378 6.246 -14.136 1.00 90.50 111 ALA A CA 1
ATOM 847 C C . ALA A 1 111 ? 8.949 6.596 -13.689 1.00 90.50 111 ALA A C 1
ATOM 849 O O . ALA A 1 111 ? 7.977 5.959 -14.103 1.00 90.50 111 ALA A O 1
ATOM 850 N N . HIS A 1 112 ? 8.825 7.639 -12.866 1.00 90.44 112 HIS A N 1
ATOM 851 C CA . HIS A 1 112 ? 7.521 8.193 -12.504 1.00 90.44 112 HIS A CA 1
ATOM 852 C C . HIS A 1 112 ? 6.744 8.664 -13.736 1.00 90.44 112 HIS A C 1
ATOM 854 O O . HIS A 1 112 ? 7.323 9.167 -14.700 1.00 90.44 112 HIS A O 1
ATOM 860 N N . CYS A 1 113 ? 5.427 8.497 -13.676 1.00 87.62 113 CYS A N 1
ATOM 861 C CA . CYS A 1 113 ? 4.462 8.975 -14.665 1.00 87.62 113 CYS A CA 1
ATOM 862 C C . CYS A 1 113 ? 3.425 9.868 -13.971 1.00 87.62 113 CYS A C 1
ATOM 86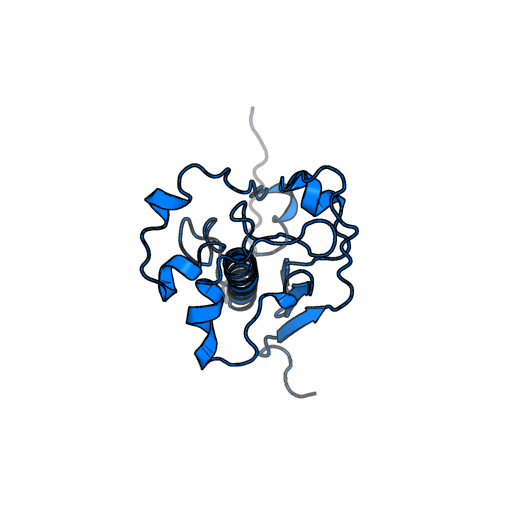4 O O . CYS A 1 113 ? 3.312 9.848 -12.747 1.00 87.62 113 CYS A O 1
ATOM 866 N N . ASP A 1 114 ? 2.639 10.626 -14.734 1.00 83.50 114 ASP A N 1
ATOM 867 C CA . ASP A 1 114 ? 1.588 11.471 -14.148 1.00 83.50 114 ASP A CA 1
ATOM 868 C C . ASP A 1 114 ? 0.450 10.627 -13.540 1.00 83.50 114 ASP A C 1
ATOM 870 O O . ASP A 1 114 ? -0.098 10.957 -12.485 1.00 83.50 114 ASP A O 1
ATOM 874 N N . GLU A 1 115 ? 0.141 9.490 -14.172 1.00 81.56 115 GLU A N 1
ATOM 875 C CA . GLU A 1 115 ? -0.966 8.601 -13.817 1.00 81.56 115 GLU A CA 1
ATOM 876 C C . GLU A 1 115 ? -0.544 7.124 -13.746 1.00 81.56 115 GLU A C 1
ATOM 878 O O . GLU A 1 115 ? 0.558 6.732 -14.139 1.00 81.56 115 GLU A O 1
ATOM 883 N N . GLY A 1 116 ? -1.454 6.288 -13.240 1.00 85.19 116 GLY A N 1
ATOM 884 C CA . GLY A 1 116 ? -1.253 4.849 -13.102 1.00 85.19 116 GLY A CA 1
ATOM 885 C C . GLY A 1 116 ? -0.325 4.472 -11.947 1.00 85.19 116 GLY A C 1
ATOM 886 O O . GLY A 1 116 ? -0.110 5.243 -11.012 1.00 85.19 116 GLY A O 1
ATOM 887 N N . ILE A 1 117 ? 0.224 3.258 -12.014 1.00 90.12 117 ILE A N 1
ATOM 888 C CA . ILE A 1 117 ? 0.988 2.658 -10.912 1.00 90.12 117 ILE A CA 1
ATOM 889 C C . ILE A 1 117 ? 2.316 3.370 -10.626 1.00 90.12 117 ILE A C 1
ATOM 891 O O . ILE A 1 117 ? 2.770 3.403 -9.488 1.00 90.12 117 ILE A O 1
ATOM 895 N N . MET A 1 118 ? 2.911 3.993 -11.646 1.00 92.56 118 MET A N 1
ATOM 896 C CA . MET A 1 118 ? 4.121 4.810 -11.509 1.00 92.56 118 MET A CA 1
ATOM 897 C C . MET A 1 118 ? 3.815 6.276 -11.176 1.00 92.56 118 MET A C 1
ATOM 899 O O . MET A 1 118 ? 4.743 7.080 -11.093 1.00 92.56 118 MET A O 1
ATOM 903 N N . GLY A 1 119 ? 2.540 6.634 -11.014 1.00 87.88 119 GLY A N 1
ATOM 904 C CA . GLY A 1 119 ? 2.100 7.979 -10.662 1.00 87.88 119 GLY A CA 1
ATOM 905 C C . GLY A 1 119 ? 1.605 8.102 -9.228 1.00 87.88 119 GLY A C 1
ATOM 906 O O . GLY A 1 119 ? 1.689 7.178 -8.421 1.00 87.88 119 GLY A O 1
ATOM 907 N N . SER A 1 120 ? 1.064 9.278 -8.914 1.00 83.81 120 SER A N 1
ATOM 908 C CA . SER A 1 120 ? 0.610 9.626 -7.556 1.00 83.81 120 SER A CA 1
ATOM 909 C C . SER A 1 120 ? -0.637 8.871 -7.078 1.00 83.81 120 SER A C 1
ATOM 911 O O . SER A 1 120 ? -0.949 8.927 -5.894 1.00 83.81 120 SER A O 1
ATOM 913 N N . ASN A 1 121 ? -1.326 8.168 -7.983 1.00 84.62 121 ASN A N 1
ATOM 914 C CA . ASN A 1 121 ? -2.556 7.419 -7.709 1.00 84.62 121 ASN A CA 1
ATOM 915 C C . ASN A 1 121 ? -2.300 5.906 -7.561 1.00 84.62 121 ASN A C 1
ATOM 917 O O . ASN A 1 121 ? -3.223 5.108 -7.739 1.00 84.62 121 ASN A O 1
ATOM 921 N N . CYS A 1 122 ? -1.056 5.486 -7.302 1.00 85.69 122 CYS A N 1
ATOM 922 C CA . CYS A 1 122 ? -0.713 4.070 -7.146 1.00 85.69 122 CYS A CA 1
ATOM 923 C C . CYS A 1 122 ? -1.508 3.396 -6.016 1.00 85.69 122 CYS A C 1
ATOM 925 O O . CYS A 1 122 ? -1.779 2.202 -6.080 1.00 85.69 122 CYS A O 1
ATOM 927 N N . ASP A 1 123 ? -1.961 4.174 -5.033 1.00 86.75 123 ASP A N 1
ATOM 928 C CA . ASP A 1 123 ? -2.777 3.745 -3.904 1.00 86.75 123 ASP A CA 1
ATOM 929 C C . ASP A 1 123 ? -4.215 3.345 -4.275 1.00 86.75 123 ASP A C 1
ATOM 931 O O . ASP A 1 123 ? -4.916 2.714 -3.479 1.00 86.75 123 ASP A O 1
ATOM 935 N N . ARG A 1 124 ? -4.659 3.679 -5.491 1.00 85.38 124 ARG A N 1
ATOM 936 C CA . ARG A 1 124 ? -6.025 3.459 -5.991 1.00 85.38 124 ARG A CA 1
ATOM 937 C C . ARG A 1 124 ? -6.153 2.219 -6.874 1.00 85.38 124 ARG A C 1
ATOM 939 O O . ARG A 1 124 ? -6.934 2.186 -7.825 1.00 85.38 124 ARG A O 1
ATOM 946 N N . LEU A 1 125 ? -5.364 1.192 -6.572 1.00 85.50 125 LEU A N 1
ATOM 947 C CA . LEU A 1 125 ? -5.334 -0.064 -7.318 1.00 85.50 125 LEU A CA 1
ATOM 948 C C . LEU A 1 125 ? -6.703 -0.769 -7.368 1.00 85.50 125 LEU A C 1
ATOM 950 O O . LEU A 1 125 ? -7.070 -1.373 -8.374 1.00 85.50 125 LEU A O 1
ATOM 954 N N . ASP A 1 126 ? -7.486 -0.648 -6.302 1.00 83.44 126 ASP A N 1
ATOM 955 C CA . ASP A 1 126 ? -8.873 -1.103 -6.189 1.00 83.44 126 ASP A CA 1
ATOM 956 C C . ASP A 1 126 ? -9.779 -0.615 -7.330 1.00 83.44 126 ASP A C 1
ATOM 958 O O . ASP A 1 126 ? -10.674 -1.355 -7.749 1.00 83.44 126 ASP A O 1
ATOM 962 N N . GLN A 1 127 ? -9.527 0.567 -7.900 1.00 82.50 127 GLN A N 1
ATOM 963 C CA . GLN A 1 127 ? -10.298 1.082 -9.039 1.00 82.50 127 GLN A CA 1
ATOM 964 C C . GLN A 1 127 ? -10.175 0.192 -10.284 1.00 82.50 127 GLN A C 1
ATOM 966 O O . GLN A 1 127 ? -11.146 0.024 -11.021 1.00 82.50 127 GLN A O 1
ATOM 971 N N . MET A 1 128 ? -9.009 -0.426 -10.495 1.00 78.44 128 MET A N 1
ATOM 972 C CA . MET A 1 128 ? -8.770 -1.312 -11.636 1.00 78.44 128 MET A CA 1
ATOM 973 C C . MET A 1 128 ? -9.526 -2.641 -11.502 1.00 78.44 128 MET A C 1
ATOM 975 O O . MET A 1 128 ? -9.989 -3.191 -12.499 1.00 78.44 128 MET A O 1
ATOM 979 N N . PHE A 1 129 ? -9.657 -3.164 -10.280 1.00 80.62 129 PHE A N 1
ATOM 980 C CA . PHE A 1 129 ? -10.196 -4.508 -10.038 1.00 80.62 129 PHE A CA 1
ATOM 981 C C . PHE A 1 129 ? -11.687 -4.535 -9.700 1.00 80.62 129 PHE A C 1
ATOM 983 O O . PHE A 1 129 ? -12.345 -5.548 -9.937 1.00 80.62 129 PHE A O 1
ATOM 990 N N . THR A 1 130 ? -12.226 -3.456 -9.129 1.00 78.31 130 THR A N 1
ATOM 991 C CA . THR A 1 130 ? -13.602 -3.446 -8.603 1.00 78.31 130 THR A CA 1
ATOM 992 C C . THR A 1 130 ? -14.601 -2.752 -9.526 1.00 78.31 130 THR A C 1
ATOM 994 O O . THR A 1 130 ? -15.803 -2.949 -9.357 1.00 78.31 130 THR A O 1
ATOM 997 N N . LEU A 1 131 ? -14.130 -1.962 -10.505 1.00 72.75 131 LEU A N 1
ATOM 998 C CA . LEU A 1 131 ? -14.955 -1.140 -11.409 1.00 72.75 131 LEU A CA 1
ATOM 999 C C . LEU A 1 131 ? -15.967 -0.229 -10.678 1.00 72.75 131 LEU A C 1
ATOM 1001 O O . LEU A 1 131 ? -16.927 0.246 -11.282 1.00 72.75 131 LEU A O 1
ATOM 1005 N N . LYS A 1 132 ? -15.781 0.007 -9.372 1.00 68.62 132 LYS A N 1
ATOM 1006 C CA . LYS A 1 132 ? -16.628 0.900 -8.575 1.00 68.62 132 LYS A CA 1
ATOM 1007 C C . LYS A 1 132 ? -16.256 2.349 -8.883 1.00 68.62 132 LYS A C 1
ATOM 1009 O O . LYS A 1 132 ? -15.078 2.682 -9.012 1.00 68.62 132 LYS A O 1
ATOM 1014 N N . ASP A 1 133 ? -17.257 3.224 -8.946 1.00 63.28 133 ASP A N 1
ATOM 1015 C CA . ASP A 1 133 ? -17.040 4.652 -9.177 1.00 63.28 133 ASP A CA 1
ATOM 1016 C C . ASP A 1 133 ? -16.556 5.337 -7.885 1.00 63.28 133 ASP A C 1
ATOM 1018 O O . ASP A 1 133 ? -17.310 5.867 -7.066 1.00 63.28 133 ASP A O 1
ATOM 1022 N N . PHE A 1 134 ? -15.249 5.236 -7.642 1.00 59.72 134 PHE A N 1
ATOM 1023 C CA . PHE A 1 134 ? -14.600 5.729 -6.426 1.00 59.72 134 PHE A CA 1
ATOM 1024 C C . PHE A 1 134 ? -14.591 7.259 -6.328 1.00 59.72 134 PHE A C 1
ATOM 1026 O O . PHE A 1 134 ? -14.479 7.794 -5.220 1.00 59.72 134 PHE A O 1
ATOM 1033 N N . HIS A 1 135 ? -14.708 7.972 -7.455 1.00 61.12 135 HIS A N 1
ATOM 1034 C CA . HIS A 1 135 ? -14.750 9.436 -7.468 1.00 61.12 135 HIS A CA 1
ATOM 1035 C C . HIS A 1 135 ? -15.913 9.976 -6.633 1.00 61.12 135 HIS A C 1
ATOM 1037 O O . HIS A 1 135 ? -15.749 10.982 -5.944 1.00 61.12 135 HIS A O 1
ATOM 1043 N N . THR A 1 136 ? -17.049 9.278 -6.615 1.00 62.16 136 THR A N 1
ATOM 1044 C CA . THR A 1 136 ? -18.220 9.683 -5.832 1.00 62.16 136 THR A CA 1
ATOM 1045 C C . THR A 1 136 ? -18.037 9.426 -4.335 1.00 62.16 136 THR A C 1
ATOM 1047 O O . THR A 1 136 ? -18.459 10.245 -3.524 1.00 62.16 136 THR A O 1
ATOM 1050 N N . LYS A 1 137 ? -17.394 8.313 -3.949 1.00 65.81 137 LYS A N 1
ATOM 1051 C CA . LYS A 1 137 ? -17.281 7.892 -2.538 1.00 65.81 137 LYS A CA 1
ATOM 1052 C C . LYS A 1 137 ? -16.088 8.516 -1.805 1.00 65.81 137 LYS A C 1
ATOM 1054 O O . LYS A 1 137 ? -16.192 8.822 -0.623 1.00 65.81 137 LYS A O 1
ATOM 1059 N N . TYR A 1 138 ? -14.972 8.731 -2.503 1.00 68.44 138 TYR A N 1
ATOM 1060 C CA . TYR A 1 138 ? -13.699 9.148 -1.899 1.00 68.44 138 TYR A CA 1
ATOM 1061 C C . TYR A 1 138 ? -13.038 10.337 -2.613 1.00 68.44 138 TYR A C 1
ATOM 1063 O O . TYR A 1 138 ? -11.880 10.664 -2.348 1.00 68.44 138 TYR A O 1
ATOM 1071 N N . GLY A 1 139 ? -13.744 10.994 -3.539 1.00 64.56 139 GLY A N 1
ATOM 1072 C CA . GLY A 1 139 ? -13.233 12.167 -4.257 1.00 64.56 139 GLY A CA 1
ATOM 1073 C C . GLY A 1 139 ? -12.992 13.390 -3.367 1.00 64.56 139 GLY A C 1
ATOM 1074 O O . GLY A 1 139 ? -12.188 14.245 -3.725 1.00 64.56 139 GLY A O 1
ATOM 1075 N N . SER A 1 140 ? -13.648 13.454 -2.205 1.00 69.50 140 SER A N 1
ATOM 1076 C CA . SER A 1 140 ? -13.500 14.522 -1.209 1.00 69.50 140 SER A CA 1
ATOM 1077 C C . SER A 1 140 ? -12.420 14.252 -0.157 1.00 69.50 140 SER A C 1
ATOM 1079 O O . SER A 1 140 ? -12.149 15.132 0.661 1.00 69.50 140 SER A O 1
ATOM 1081 N N . LEU A 1 141 ? -11.807 13.061 -0.151 1.00 77.31 141 LEU A N 1
ATOM 1082 C CA . LEU A 1 141 ? -10.768 12.738 0.822 1.00 77.31 141 LEU A CA 1
ATOM 1083 C C . LEU A 1 141 ? -9.485 13.547 0.567 1.00 77.31 141 LEU A C 1
ATOM 1085 O O . LEU A 1 141 ? -9.145 13.822 -0.591 1.00 77.31 141 LEU A O 1
ATOM 1089 N N . PRO A 1 142 ? -8.729 13.890 1.627 1.00 76.06 142 PRO A N 1
ATOM 1090 C CA . PRO A 1 142 ? -7.422 14.509 1.474 1.00 76.06 142 PRO A CA 1
ATOM 1091 C C . PRO A 1 142 ? -6.503 13.636 0.618 1.00 76.06 142 PRO A C 1
ATOM 1093 O O . PRO A 1 142 ? -6.408 12.424 0.806 1.00 76.06 142 PRO A O 1
ATOM 1096 N N . LYS A 1 143 ? -5.779 14.257 -0.315 1.00 69.56 143 LYS A N 1
ATOM 1097 C CA . LYS A 1 143 ? -4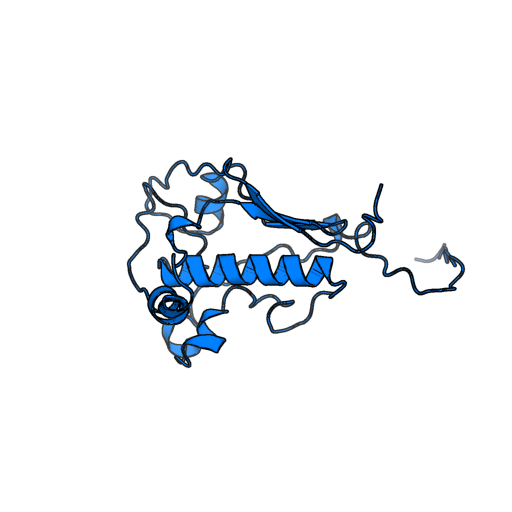.718 13.556 -1.039 1.00 69.56 143 LYS A CA 1
ATOM 1098 C C . LYS A 1 143 ? -3.500 13.420 -0.135 1.00 69.56 143 LYS A C 1
ATOM 1100 O O . LYS A 1 143 ? -3.048 14.408 0.449 1.00 69.56 143 LYS A O 1
ATOM 1105 N N . ARG A 1 144 ? -2.931 12.215 -0.071 1.00 66.56 144 ARG A N 1
ATOM 1106 C CA . ARG A 1 144 ? -1.624 11.989 0.550 1.00 66.56 144 ARG A CA 1
ATOM 1107 C C . ARG A 1 144 ? -0.596 12.884 -0.145 1.00 66.56 144 ARG A C 1
ATOM 1109 O O . ARG A 1 144 ? -0.347 12.746 -1.340 1.00 66.56 144 ARG A O 1
ATOM 1116 N N . LYS A 1 145 ? 0.013 13.809 0.598 1.00 57.31 145 LYS A N 1
ATOM 1117 C CA . LYS A 1 145 ? 1.155 14.585 0.107 1.00 57.31 145 LYS A CA 1
ATOM 1118 C C . LYS A 1 145 ? 2.406 13.730 0.246 1.00 57.31 145 LYS A C 1
ATOM 1120 O O . LYS A 1 145 ? 3.070 13.747 1.278 1.00 57.31 145 LYS A O 1
ATOM 1125 N N . VAL A 1 146 ? 2.717 12.957 -0.787 1.00 52.72 146 VAL A N 1
ATOM 1126 C CA . VAL A 1 146 ? 4.047 12.357 -0.910 1.00 52.72 146 VAL A CA 1
ATOM 1127 C C . VAL A 1 146 ? 4.992 13.479 -1.349 1.00 52.72 146 VAL A C 1
ATOM 1129 O O . VAL A 1 146 ? 4.689 14.138 -2.344 1.00 52.72 146 VAL A O 1
ATOM 1132 N N . PRO A 1 147 ? 6.094 13.768 -0.633 1.00 46.16 147 PRO A N 1
ATOM 1133 C CA . PRO A 1 147 ? 7.078 14.741 -1.089 1.00 46.16 147 PRO A CA 1
ATOM 1134 C C . PRO A 1 147 ? 7.720 14.258 -2.395 1.00 46.16 147 PRO A C 1
ATOM 1136 O O . PRO A 1 147 ? 8.736 13.572 -2.396 1.00 46.16 147 PRO A O 1
ATOM 1139 N N . THR A 1 148 ? 7.138 14.615 -3.535 1.00 43.22 148 THR A N 1
ATOM 1140 C CA . THR A 1 148 ? 7.740 14.432 -4.858 1.00 43.22 148 THR A CA 1
ATOM 1141 C C . THR A 1 148 ? 8.668 15.616 -5.122 1.00 43.22 148 THR A C 1
ATOM 1143 O O . THR A 1 148 ? 8.409 16.471 -5.965 1.00 43.22 148 THR A O 1
ATOM 1146 N N . GLY A 1 149 ? 9.713 15.740 -4.305 1.00 34.53 149 GLY A N 1
ATOM 1147 C CA . GLY A 1 149 ? 10.703 16.808 -4.391 1.00 34.53 149 GLY A CA 1
ATOM 1148 C C . GLY A 1 149 ? 12.056 16.258 -4.825 1.00 34.53 149 GLY A C 1
ATOM 1149 O O . GLY A 1 149 ? 12.536 15.274 -4.267 1.00 34.53 149 GLY A O 1
ATOM 1150 N N . ARG A 1 150 ? 12.708 16.935 -5.779 1.00 38.16 150 ARG A N 1
ATOM 1151 C CA . ARG A 1 150 ? 14.076 16.668 -6.281 1.00 38.16 150 ARG A CA 1
ATOM 1152 C C . ARG A 1 150 ? 15.176 16.612 -5.204 1.00 38.16 150 ARG A C 1
ATOM 1154 O O . ARG A 1 150 ? 16.328 16.368 -5.547 1.00 38.16 150 ARG A O 1
ATOM 1161 N N . GLU A 1 151 ? 14.864 16.830 -3.931 1.00 37.91 151 GLU A N 1
ATOM 1162 C CA . GLU A 1 151 ? 15.852 16.984 -2.859 1.00 37.91 151 GLU A CA 1
ATOM 1163 C C . GLU A 1 151 ? 16.467 15.663 -2.373 1.00 37.91 151 GLU A C 1
ATOM 1165 O O . GLU A 1 151 ? 17.594 15.679 -1.889 1.00 37.91 151 GLU A O 1
ATOM 1170 N N . TRP A 1 152 ? 15.820 14.508 -2.583 1.00 35.34 152 TRP A N 1
ATOM 1171 C CA . TRP A 1 152 ? 16.401 13.201 -2.212 1.00 35.34 152 TRP A CA 1
ATOM 1172 C C . TRP A 1 152 ? 16.865 12.348 -3.412 1.00 35.34 152 TRP A C 1
ATOM 1174 O O . TRP A 1 152 ? 17.542 11.336 -3.236 1.00 35.34 152 TRP A O 1
ATOM 1184 N N . GLY A 1 153 ? 16.528 12.753 -4.645 1.00 37.97 153 GLY A N 1
ATOM 1185 C CA . GLY A 1 153 ? 16.578 11.885 -5.833 1.00 37.97 153 GLY A CA 1
ATOM 1186 C C . GLY A 1 153 ? 17.655 12.185 -6.882 1.00 37.97 153 GLY A C 1
ATOM 1187 O O . GLY A 1 153 ? 17.857 11.370 -7.777 1.00 37.97 153 GLY A O 1
ATOM 1188 N N . ALA A 1 154 ? 18.407 13.289 -6.794 1.00 32.06 154 ALA A N 1
ATOM 1189 C CA . ALA A 1 154 ? 19.392 13.641 -7.834 1.00 32.06 154 ALA A CA 1
ATOM 1190 C C . ALA A 1 154 ? 20.579 12.654 -7.969 1.00 32.06 154 ALA A C 1
ATOM 1192 O O . ALA A 1 154 ? 21.408 12.804 -8.866 1.00 32.06 154 ALA A O 1
ATOM 1193 N N . LYS A 1 155 ? 20.674 11.635 -7.103 1.00 33.50 155 LYS A N 1
ATOM 1194 C CA . LYS A 1 155 ? 21.702 10.581 -7.167 1.00 33.50 155 LYS A CA 1
ATOM 1195 C C . LYS A 1 155 ? 21.174 9.174 -7.461 1.00 33.50 155 LYS A C 1
ATOM 1197 O O . LYS A 1 155 ? 21.988 8.281 -7.670 1.00 33.50 155 LYS A O 1
ATOM 1202 N N . CYS A 1 156 ? 19.863 8.950 -7.511 1.00 38.56 156 CYS A N 1
ATOM 1203 C CA . CYS A 1 156 ? 19.289 7.613 -7.701 1.00 38.56 156 CYS A CA 1
ATOM 1204 C C . CYS A 1 156 ? 18.233 7.619 -8.802 1.00 38.56 156 CYS A C 1
ATOM 1206 O O . CYS A 1 156 ? 17.063 7.461 -8.516 1.00 38.56 156 CYS A O 1
ATOM 1208 N N . THR A 1 157 ? 18.683 7.862 -10.036 1.00 39.00 157 THR A N 1
ATOM 1209 C CA . THR A 1 157 ? 18.241 7.240 -11.305 1.00 39.00 157 THR A CA 1
ATOM 1210 C C . THR A 1 157 ? 18.746 8.114 -12.452 1.00 39.00 157 THR A C 1
ATOM 1212 O O . THR A 1 157 ? 18.001 8.867 -13.074 1.00 39.00 157 THR A O 1
ATOM 1215 N N . VAL A 1 158 ? 20.047 8.034 -12.742 1.00 36.09 158 VAL A N 1
ATOM 1216 C CA . VAL A 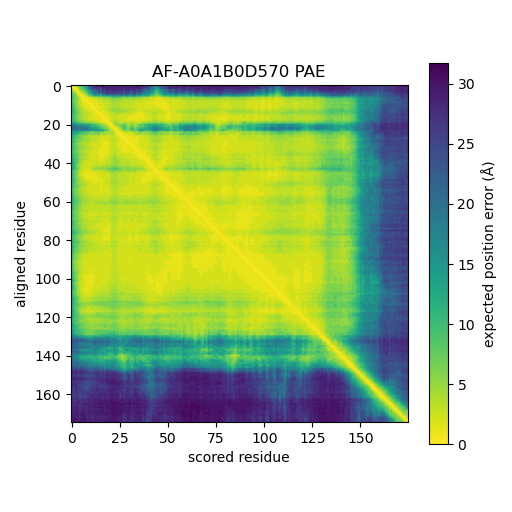1 158 ? 20.522 8.347 -14.094 1.00 36.09 158 VAL A CA 1
ATOM 1217 C C . VAL A 1 158 ? 20.450 7.036 -14.858 1.00 36.09 158 VAL A C 1
ATOM 1219 O O . VAL A 1 158 ? 21.265 6.142 -14.632 1.00 36.09 158 VAL A O 1
ATOM 1222 N N . VAL A 1 159 ? 19.457 6.909 -15.738 1.00 35.72 159 VAL A N 1
ATOM 1223 C CA . VAL A 1 159 ? 19.401 5.816 -16.713 1.00 35.72 159 VAL A CA 1
ATOM 1224 C C . VAL A 1 159 ? 20.673 5.899 -17.552 1.00 35.72 159 VAL A C 1
ATOM 1226 O O . VAL A 1 159 ? 20.862 6.819 -18.353 1.00 35.72 159 VAL A O 1
ATOM 1229 N N . ARG A 1 160 ? 21.589 4.955 -17.335 1.00 30.69 160 ARG A N 1
ATOM 1230 C CA . ARG A 1 160 ? 22.825 4.852 -18.104 1.00 30.69 160 ARG A CA 1
ATOM 1231 C C . ARG A 1 160 ? 22.450 4.313 -19.484 1.00 30.69 160 ARG A C 1
ATOM 1233 O O . ARG A 1 160 ? 22.200 3.122 -19.639 1.00 30.69 160 ARG A O 1
ATOM 1240 N N . ARG A 1 161 ? 22.363 5.189 -20.490 1.00 30.50 161 ARG A N 1
ATOM 1241 C CA . ARG A 1 161 ? 22.166 4.750 -21.881 1.00 30.50 161 ARG A CA 1
ATOM 1242 C C . ARG A 1 161 ? 23.380 3.917 -22.323 1.00 30.50 161 ARG A C 1
ATOM 1244 O O . ARG A 1 161 ? 24.510 4.340 -22.050 1.00 30.50 161 ARG A O 1
ATOM 1251 N N . PRO A 1 162 ? 23.192 2.779 -23.014 1.00 29.59 162 PRO A N 1
ATOM 1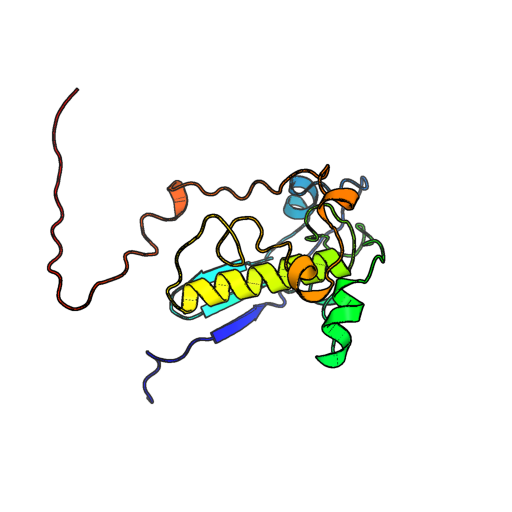252 C CA . PRO A 1 162 ? 24.309 2.009 -23.549 1.00 29.59 162 PRO A CA 1
ATOM 1253 C C . PRO A 1 162 ? 25.104 2.876 -24.539 1.00 29.59 162 PRO A C 1
ATOM 1255 O O . PRO A 1 162 ? 24.548 3.356 -25.522 1.00 29.59 162 PRO A O 1
ATOM 1258 N N . GLY A 1 163 ? 26.392 3.109 -24.262 1.00 51.06 163 GLY A N 1
ATOM 1259 C CA . GLY A 1 163 ? 27.328 3.755 -25.196 1.00 51.06 163 GLY A CA 1
ATOM 1260 C C . GLY A 1 163 ? 27.484 5.285 -25.134 1.00 51.06 163 GLY A C 1
ATOM 1261 O O . GLY A 1 163 ? 28.121 5.844 -26.021 1.00 51.06 163 GLY A O 1
ATOM 1262 N N . GLY A 1 164 ? 26.955 5.991 -24.129 1.00 35.66 164 GLY A N 1
ATOM 1263 C CA . GLY A 1 164 ? 27.106 7.454 -24.022 1.00 35.66 164 GLY A CA 1
ATOM 1264 C C . GLY A 1 164 ? 28.227 7.902 -23.075 1.00 35.66 164 GLY A C 1
ATOM 1265 O O . GLY A 1 164 ? 28.179 7.600 -21.883 1.00 35.66 164 GLY A O 1
ATOM 1266 N N . ASN A 1 165 ? 29.205 8.664 -23.576 1.00 33.62 165 ASN A N 1
ATOM 1267 C CA . ASN A 1 165 ? 30.186 9.372 -22.744 1.00 33.62 165 ASN A CA 1
ATOM 1268 C C . ASN A 1 165 ? 29.493 10.384 -21.814 1.00 33.62 165 ASN A C 1
ATOM 1270 O O . ASN A 1 165 ? 28.570 11.091 -22.222 1.00 33.62 165 ASN A O 1
ATOM 1274 N N . VAL A 1 166 ? 29.965 10.467 -20.566 1.00 37.34 166 VAL A N 1
ATOM 1275 C CA . VAL A 1 166 ? 29.502 11.435 -19.563 1.00 37.34 166 VAL A CA 1
ATOM 1276 C C . VAL A 1 166 ? 29.925 12.833 -20.007 1.00 37.34 166 VAL A C 1
ATOM 1278 O O . VAL A 1 166 ? 31.075 13.224 -19.833 1.00 37.34 166 VAL A O 1
ATOM 1281 N N . VAL A 1 167 ? 29.000 13.597 -20.585 1.00 31.67 167 VAL A N 1
ATOM 1282 C CA . VAL A 1 167 ? 29.193 15.036 -20.777 1.00 31.67 167 VAL A CA 1
ATOM 1283 C C . VAL A 1 167 ? 28.579 15.744 -19.576 1.00 31.67 167 VAL A C 1
ATOM 1285 O O . VAL A 1 167 ? 27.390 16.052 -19.546 1.00 31.67 167 VAL A O 1
ATOM 1288 N N . GLN A 1 168 ? 29.408 15.990 -18.566 1.00 32.16 168 GLN A N 1
ATOM 1289 C CA . GLN A 1 168 ? 29.111 16.951 -17.514 1.00 32.16 168 GLN A CA 1
ATOM 1290 C C . GLN A 1 168 ? 29.257 18.348 -18.130 1.00 32.16 168 GLN A C 1
ATOM 1292 O O . GLN A 1 168 ? 30.364 18.863 -18.248 1.00 32.16 168 GLN A O 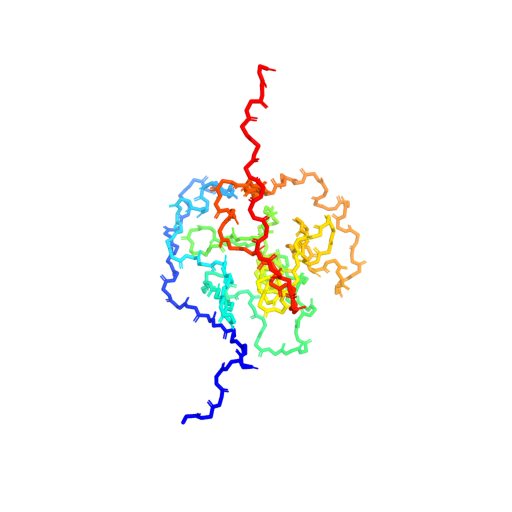1
ATOM 1297 N N . ARG A 1 169 ? 28.155 18.953 -18.593 1.00 28.47 169 ARG A N 1
ATOM 1298 C CA . ARG A 1 169 ? 28.160 20.390 -18.893 1.00 28.47 169 ARG A CA 1
ATOM 1299 C C . ARG A 1 169 ? 28.002 21.144 -17.579 1.00 28.47 169 ARG A C 1
ATOM 1301 O O . ARG A 1 169 ? 26.904 21.226 -17.037 1.00 28.47 169 ARG A O 1
ATOM 1308 N N . SER A 1 170 ? 29.115 21.665 -17.074 1.00 26.19 170 SER A N 1
ATOM 1309 C CA . SER A 1 170 ? 29.117 22.826 -16.193 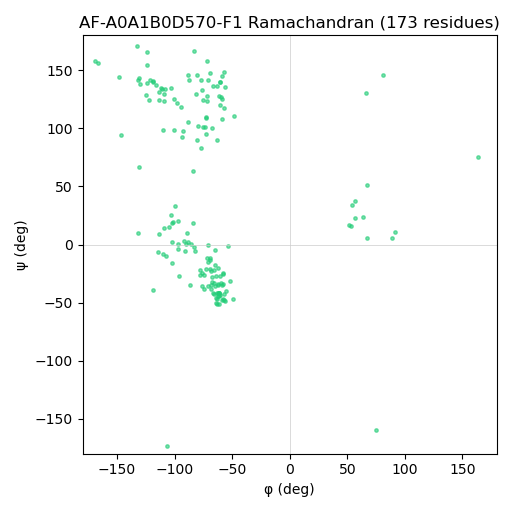1.00 26.19 170 SER A CA 1
ATOM 1310 C C . SER A 1 170 ? 28.487 23.997 -16.948 1.00 26.19 170 SER A C 1
ATOM 1312 O O . SER A 1 170 ? 28.888 24.311 -18.067 1.00 26.19 170 SER A O 1
ATOM 1314 N N . ILE A 1 171 ? 27.480 24.627 -16.353 1.00 28.92 171 ILE A N 1
ATOM 1315 C CA . ILE A 1 171 ? 27.098 25.987 -16.722 1.00 28.92 171 ILE A CA 1
ATOM 1316 C C . ILE A 1 171 ? 27.506 26.845 -15.532 1.00 28.92 171 ILE A C 1
ATOM 1318 O O . ILE A 1 171 ? 26.841 26.858 -14.499 1.00 28.92 171 ILE A O 1
ATOM 1322 N N . GLU A 1 172 ? 28.671 27.471 -15.671 1.00 28.12 172 GLU A N 1
ATOM 1323 C CA . GLU A 1 172 ? 29.035 28.668 -14.924 1.00 28.12 172 GLU A CA 1
ATOM 1324 C C . GLU A 1 172 ? 28.376 29.888 -15.595 1.00 28.12 172 GLU A C 1
ATOM 1326 O O . GLU A 1 172 ? 28.288 29.938 -16.822 1.00 28.12 172 GLU A O 1
ATOM 1331 N N . HIS A 1 173 ? 27.995 30.871 -14.766 1.00 25.47 173 HIS A N 1
ATOM 1332 C CA . HIS A 1 173 ? 27.451 32.206 -15.084 1.00 25.47 173 HIS A CA 1
ATOM 1333 C C . HIS A 1 173 ? 26.057 32.199 -15.750 1.00 25.47 173 HIS A C 1
ATOM 1335 O O . HIS A 1 173 ? 25.798 31.479 -16.701 1.00 25.47 173 HIS A O 1
ATOM 1341 N N . MET A 1 174 ? 25.071 32.971 -15.292 1.00 22.30 174 MET A N 1
ATOM 1342 C CA . MET A 1 174 ? 25.065 34.417 -15.067 1.00 22.30 174 MET A CA 1
ATOM 1343 C C . MET A 1 174 ? 23.790 34.787 -14.274 1.00 22.30 174 MET A C 1
ATOM 1345 O O . MET A 1 174 ? 22.842 34.008 -14.285 1.00 22.30 174 MET A O 1
ATOM 1349 N N . LEU A 1 175 ? 23.844 35.940 -13.598 1.00 34.03 175 LEU A N 1
ATOM 1350 C CA . LEU A 1 175 ? 22.786 36.712 -12.916 1.00 34.03 175 LEU A CA 1
ATOM 1351 C C . LEU A 1 175 ? 21.320 36.312 -13.163 1.00 34.03 175 LEU A C 1
ATOM 1353 O O . LEU A 1 175 ? 20.922 36.205 -14.343 1.00 34.03 175 LEU A O 1
#

Solvent-accessible surface area (backbone atoms only — not comparable to full-atom values): 10500 Å² total; per-residue (Å²): 129,82,81,66,87,84,56,73,45,80,47,75,41,86,69,33,43,61,70,31,39,91,81,76,52,70,46,70,68,50,42,51,73,34,45,42,66,66,46,79,47,53,54,101,28,35,21,38,34,32,43,56,44,54,87,34,53,61,96,45,81,88,39,47,62,60,35,42,66,32,73,53,68,58,56,43,64,74,42,58,71,62,20,68,80,63,47,15,36,6,27,19,26,17,18,52,53,17,48,50,52,28,23,46,35,44,49,70,74,48,68,78,43,86,58,54,53,49,17,87,53,14,49,53,46,39,49,77,72,64,74,55,74,52,64,81,80,54,59,86,53,72,77,80,83,71,86,89,54,76,88,82,44,87,84,73,77,78,83,79,63,91,89,67,81,88,77,82,78,81,81,79,87,78,135

Radius of gyration: 18.87 Å; Cα contacts (8 Å, |Δi|>4): 261; chains: 1; bounding box: 48×54×46 Å

Organism: Phlebotomus papatasi (NCBI:txid29031)

Mean predicted aligned error: 10.61 Å